Protein AF-A0A1Y3SHC3-F1 (afdb_monomer)

Structure (mmCIF, N/CA/C/O backbone):
data_AF-A0A1Y3SHC3-F1
#
_entry.id   AF-A0A1Y3SHC3-F1
#
loop_
_atom_site.group_PDB
_atom_site.id
_atom_site.type_symbol
_atom_site.label_atom_id
_atom_site.label_alt_id
_atom_site.label_comp_id
_atom_site.label_asym_id
_atom_site.label_entity_id
_atom_site.label_seq_id
_atom_site.pdbx_PDB_ins_code
_atom_site.Cartn_x
_atom_site.Cartn_y
_atom_site.Cartn_z
_atom_site.occupancy
_atom_site.B_iso_or_equiv
_atom_site.auth_seq_id
_atom_site.auth_comp_id
_atom_site.auth_asym_id
_atom_site.auth_atom_id
_atom_site.pdbx_PDB_model_num
ATOM 1 N N . MET A 1 1 ? 0.375 8.926 6.704 1.00 93.38 1 MET A N 1
ATOM 2 C CA . MET A 1 1 ? 0.625 7.478 6.818 1.00 93.38 1 MET A CA 1
ATOM 3 C C . MET A 1 1 ? -0.096 6.751 5.694 1.00 93.38 1 MET A C 1
ATOM 5 O O . MET A 1 1 ? -0.956 7.342 5.044 1.00 93.38 1 MET A O 1
ATOM 9 N N . TYR A 1 2 ? 0.236 5.485 5.482 1.00 95.81 2 TYR A N 1
ATOM 10 C CA . TYR A 1 2 ? -0.360 4.605 4.487 1.00 95.81 2 TYR A CA 1
ATOM 11 C C . TYR A 1 2 ? -0.706 3.272 5.138 1.00 95.81 2 TYR A C 1
ATOM 13 O O . TYR A 1 2 ? 0.122 2.713 5.853 1.00 95.81 2 TYR A O 1
ATOM 21 N N . ARG A 1 3 ? -1.919 2.782 4.890 1.00 96.19 3 ARG A N 1
ATOM 22 C CA . ARG A 1 3 ? -2.360 1.427 5.229 1.00 96.19 3 ARG A CA 1
ATOM 23 C C . ARG A 1 3 ? -2.098 0.522 4.040 1.00 96.19 3 ARG A C 1
ATOM 25 O O . ARG A 1 3 ? -2.389 0.915 2.910 1.00 96.19 3 ARG A O 1
ATOM 32 N N . ILE A 1 4 ? -1.582 -0.670 4.305 1.00 97.81 4 ILE A N 1
ATOM 33 C CA . ILE A 1 4 ? -1.368 -1.706 3.295 1.00 97.81 4 ILE A CA 1
ATOM 34 C C . ILE A 1 4 ? -2.297 -2.868 3.629 1.00 97.81 4 ILE A C 1
ATOM 36 O O . ILE A 1 4 ? -2.240 -3.413 4.732 1.00 97.81 4 ILE A O 1
ATOM 40 N N . ILE A 1 5 ? -3.184 -3.209 2.699 1.00 97.88 5 ILE A N 1
ATOM 41 C CA . ILE A 1 5 ? -4.288 -4.147 2.929 1.00 97.88 5 ILE A CA 1
ATOM 42 C C . ILE A 1 5 ? -4.308 -5.154 1.784 1.00 97.88 5 ILE A C 1
ATOM 44 O O . ILE A 1 5 ? -4.308 -4.755 0.623 1.00 97.88 5 ILE A O 1
ATOM 48 N N . LYS A 1 6 ? -4.327 -6.451 2.088 1.00 97.44 6 LYS A N 1
ATOM 49 C CA . LYS A 1 6 ? -4.518 -7.499 1.080 1.00 97.44 6 LYS A CA 1
ATOM 50 C C . LYS A 1 6 ? -5.927 -7.439 0.494 1.00 97.44 6 LYS A C 1
ATOM 52 O O . LYS A 1 6 ? -6.859 -6.948 1.128 1.00 97.44 6 LYS A O 1
ATOM 57 N N . ILE A 1 7 ? -6.112 -7.999 -0.698 1.00 95.00 7 ILE A N 1
ATOM 58 C CA . ILE A 1 7 ? -7.431 -8.026 -1.352 1.00 95.00 7 ILE A CA 1
ATOM 59 C C . ILE A 1 7 ? -8.501 -8.793 -0.549 1.00 95.00 7 ILE A C 1
ATOM 61 O O . ILE A 1 7 ? -9.690 -8.519 -0.690 1.00 95.00 7 ILE A O 1
ATOM 65 N N . ASP A 1 8 ? -8.088 -9.719 0.322 1.00 93.62 8 ASP A N 1
ATOM 66 C CA . ASP A 1 8 ? -8.975 -10.458 1.230 1.00 93.62 8 ASP A CA 1
ATOM 67 C C . ASP A 1 8 ? -9.417 -9.647 2.467 1.00 93.62 8 ASP A C 1
ATOM 69 O O . ASP A 1 8 ? -10.195 -10.136 3.286 1.00 93.62 8 ASP A O 1
ATOM 73 N N . GLY A 1 9 ? -8.946 -8.402 2.596 1.00 93.31 9 GLY A N 1
ATOM 74 C CA . GLY A 1 9 ? -9.243 -7.500 3.707 1.00 93.31 9 GLY A CA 1
ATOM 75 C C . GLY A 1 9 ? -8.245 -7.566 4.865 1.00 93.31 9 GLY A C 1
ATOM 76 O O . GLY A 1 9 ? -8.369 -6.780 5.805 1.00 93.31 9 GLY A O 1
ATOM 77 N N . THR A 1 10 ? -7.243 -8.448 4.816 1.00 96.56 10 THR A N 1
ATOM 78 C CA . THR A 1 10 ? -6.205 -8.534 5.851 1.00 96.56 10 THR A CA 1
ATOM 79 C C . THR A 1 10 ? -5.332 -7.279 5.838 1.00 96.56 10 THR A C 1
ATOM 81 O O . THR A 1 10 ? -4.655 -6.994 4.850 1.00 96.56 10 THR A O 1
ATOM 84 N N . GLU A 1 11 ? -5.296 -6.533 6.945 1.00 95.88 11 GLU A N 1
ATOM 85 C CA . GLU A 1 11 ? -4.360 -5.417 7.106 1.00 95.88 11 GLU A CA 1
ATOM 86 C C . GLU A 1 11 ? -2.950 -5.945 7.398 1.00 95.88 11 GLU A C 1
ATOM 88 O O . GLU A 1 11 ? -2.732 -6.651 8.382 1.00 95.88 11 GLU A O 1
ATOM 93 N N . LEU A 1 12 ? -1.985 -5.580 6.551 1.00 97.06 12 LEU A N 1
ATOM 94 C CA . LEU A 1 12 ? -0.570 -5.872 6.780 1.00 97.06 12 LEU A CA 1
ATOM 95 C C . LEU A 1 12 ? 0.053 -4.897 7.780 1.00 97.06 12 LEU A C 1
ATOM 97 O O . LEU A 1 12 ? 0.90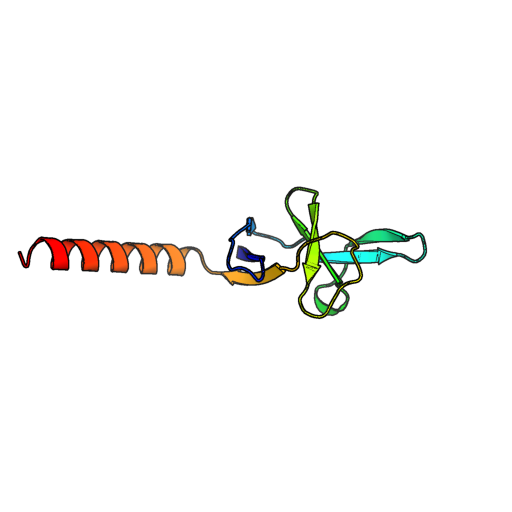6 -5.283 8.578 1.00 97.06 12 LEU A O 1
ATOM 101 N N . GL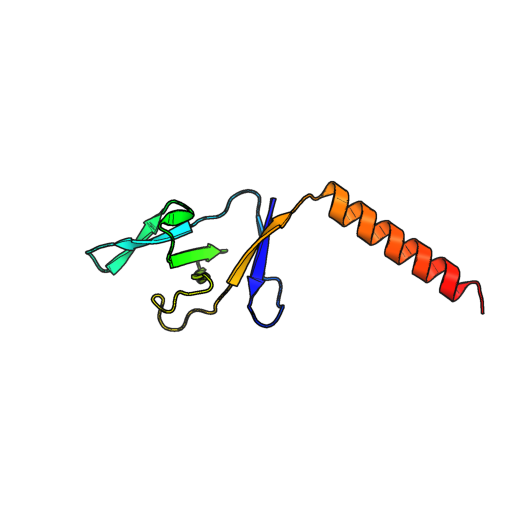Y A 1 13 ? -0.369 -3.633 7.736 1.00 95.69 13 GLY A N 1
ATOM 102 C CA . GLY A 1 13 ? 0.024 -2.622 8.708 1.00 95.69 13 GLY A CA 1
ATOM 103 C C . GLY A 1 13 ? -0.031 -1.199 8.169 1.00 95.69 13 GLY A C 1
ATOM 104 O O . GLY A 1 13 ? -0.606 -0.918 7.112 1.00 95.69 13 GLY A O 1
ATOM 105 N N . ILE A 1 14 ? 0.596 -0.298 8.928 1.00 95.00 14 ILE A N 1
ATOM 106 C CA . ILE A 1 14 ? 0.644 1.140 8.663 1.00 95.00 14 ILE A CA 1
ATOM 107 C C . ILE A 1 14 ? 2.101 1.591 8.583 1.00 95.00 14 ILE A C 1
ATOM 109 O O . ILE A 1 14 ? 2.911 1.234 9.435 1.00 95.00 14 ILE A O 1
ATOM 113 N N . THR A 1 15 ? 2.430 2.394 7.575 1.00 94.94 15 THR A N 1
ATOM 114 C CA . THR A 1 15 ? 3.771 2.962 7.375 1.00 94.94 15 THR A CA 1
ATOM 115 C C . THR A 1 15 ? 3.706 4.454 7.053 1.00 94.94 15 THR A C 1
ATOM 117 O O . THR A 1 15 ? 2.732 4.942 6.477 1.00 94.94 15 THR A O 1
ATOM 120 N N . ASP A 1 16 ? 4.748 5.208 7.399 1.00 94.44 16 ASP A N 1
ATOM 121 C CA . ASP A 1 16 ? 4.877 6.616 7.005 1.00 94.44 16 ASP A CA 1
ATOM 122 C C . ASP A 1 16 ? 5.278 6.787 5.538 1.00 94.44 16 ASP A C 1
ATOM 124 O O . ASP A 1 16 ? 4.930 7.790 4.913 1.00 94.44 16 ASP A O 1
ATOM 128 N N . SER A 1 17 ? 5.969 5.794 4.978 1.00 95.00 17 SER A N 1
ATOM 129 C CA . SER A 1 17 ? 6.440 5.801 3.596 1.00 95.00 17 SER A CA 1
ATOM 130 C C . SER A 1 17 ? 6.283 4.425 2.962 1.00 95.00 17 SER A C 1
ATOM 132 O O . SER A 1 17 ? 6.529 3.401 3.602 1.00 95.00 17 SER A O 1
ATOM 134 N N . VAL A 1 18 ? 5.873 4.410 1.698 1.00 97.75 18 VAL A N 1
ATOM 135 C CA . VAL A 1 18 ? 5.658 3.190 0.917 1.00 97.75 18 VAL A CA 1
ATOM 136 C C . VAL A 1 18 ? 6.888 2.942 0.056 1.00 97.75 18 VAL A C 1
ATOM 138 O O . VAL A 1 18 ? 7.347 3.834 -0.657 1.00 97.75 18 VAL A O 1
ATOM 141 N N . THR A 1 19 ? 7.424 1.726 0.109 1.00 98.19 19 THR A N 1
ATOM 142 C CA . THR A 1 19 ? 8.502 1.296 -0.784 1.00 98.19 19 THR A CA 1
ATOM 143 C C . THR A 1 19 ? 7.889 0.686 -2.035 1.00 98.19 19 THR A C 1
ATOM 145 O O . THR A 1 19 ? 7.644 -0.515 -2.095 1.00 98.19 19 THR A O 1
ATOM 148 N N . TYR A 1 20 ? 7.615 1.528 -3.025 1.00 98.50 20 TYR A N 1
ATOM 149 C CA . TYR A 1 20 ? 7.175 1.091 -4.345 1.00 98.50 20 TYR A CA 1
ATOM 150 C C . TYR A 1 20 ? 8.314 0.408 -5.098 1.00 98.50 20 TYR A C 1
ATOM 152 O O . TYR A 1 20 ? 9.443 0.907 -5.104 1.00 98.50 20 TYR A O 1
ATOM 160 N N . ILE A 1 21 ? 8.017 -0.719 -5.741 1.00 98.50 21 ILE A N 1
ATO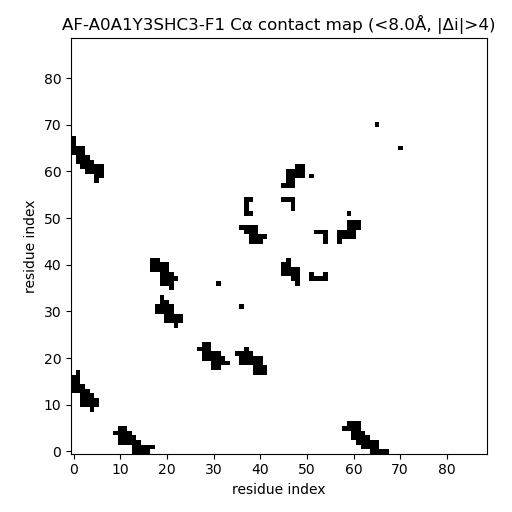M 161 C CA . ILE A 1 21 ? 9.007 -1.534 -6.446 1.00 98.50 21 ILE A CA 1
ATOM 162 C C . ILE A 1 21 ? 8.573 -1.857 -7.875 1.00 98.50 21 ILE A C 1
ATOM 164 O O . ILE A 1 21 ? 7.385 -1.960 -8.184 1.00 98.50 21 ILE A O 1
ATOM 168 N N . LYS A 1 22 ? 9.571 -2.055 -8.738 1.00 98.31 22 LYS A N 1
ATOM 169 C CA . LYS A 1 22 ? 9.433 -2.675 -10.061 1.00 98.31 22 LYS A CA 1
ATOM 170 C C . LYS A 1 22 ? 10.559 -3.664 -10.326 1.00 98.31 22 LYS A C 1
ATOM 172 O O . LYS A 1 22 ? 11.595 -3.620 -9.660 1.00 98.31 22 LYS A O 1
ATOM 177 N N . ILE A 1 23 ? 10.362 -4.548 -11.299 1.00 97.31 23 ILE A N 1
ATOM 178 C CA . ILE A 1 23 ? 11.404 -5.459 -11.776 1.00 97.31 23 ILE A CA 1
ATOM 179 C C . ILE A 1 23 ? 12.254 -4.716 -12.813 1.00 97.31 23 ILE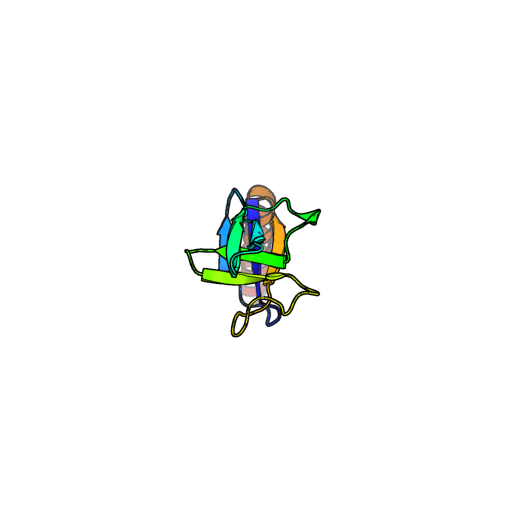 A C 1
ATOM 181 O O . ILE A 1 23 ? 11.748 -4.171 -13.791 1.00 97.31 23 ILE A O 1
ATOM 185 N N . SER A 1 24 ? 13.559 -4.650 -12.565 1.00 96.38 24 SER A N 1
ATOM 186 C CA . SER A 1 24 ? 14.541 -4.108 -13.511 1.00 96.38 24 SER A CA 1
ATOM 187 C C . SER A 1 24 ? 14.804 -5.069 -14.675 1.00 96.38 24 SER A C 1
ATOM 189 O O . SER A 1 24 ? 14.467 -6.248 -14.605 1.00 96.38 24 SER A O 1
ATOM 191 N N . GLU A 1 25 ? 15.491 -4.602 -15.721 1.00 94.31 25 GLU A N 1
ATOM 192 C CA . GLU A 1 25 ? 15.890 -5.445 -16.863 1.00 94.31 25 GLU A CA 1
ATOM 193 C C . GLU A 1 25 ? 16.720 -6.675 -16.454 1.00 94.31 25 GLU A C 1
ATOM 195 O O . GLU A 1 25 ? 16.705 -7.692 -17.142 1.00 94.31 25 GLU A O 1
ATOM 200 N N . SER A 1 26 ? 17.426 -6.609 -15.319 1.00 94.00 26 SER A N 1
ATOM 201 C CA . SER A 1 26 ? 18.193 -7.731 -14.768 1.00 94.00 26 SER A CA 1
ATOM 202 C C . SER A 1 26 ? 17.361 -8.700 -13.921 1.00 94.00 26 SER A C 1
ATOM 204 O O . SER A 1 26 ? 17.925 -9.622 -13.335 1.00 94.00 26 SER A O 1
ATOM 206 N N . GLY A 1 27 ? 16.049 -8.486 -13.792 1.00 92.88 27 GLY A N 1
ATOM 207 C CA . GLY A 1 27 ? 15.159 -9.314 -12.974 1.00 92.88 27 GLY A CA 1
ATOM 208 C C . GLY A 1 27 ? 15.198 -9.006 -11.472 1.00 92.88 27 GLY A C 1
ATOM 209 O O . GLY A 1 27 ? 14.618 -9.741 -10.682 1.00 92.88 27 GLY A O 1
ATOM 210 N N . SER A 1 28 ? 15.895 -7.949 -11.042 1.00 95.31 28 SER A N 1
ATOM 211 C CA . SER A 1 28 ? 15.979 -7.558 -9.623 1.00 95.31 28 SER A CA 1
ATOM 212 C C . SER A 1 28 ? 14.944 -6.492 -9.267 1.00 95.31 28 SER A C 1
ATOM 214 O O . SER A 1 28 ? 14.662 -5.621 -10.095 1.00 95.31 28 SER A O 1
ATOM 216 N N . TYR A 1 29 ? 14.437 -6.506 -8.031 1.00 97.25 29 TYR A N 1
ATOM 217 C CA . TYR A 1 29 ? 13.575 -5.437 -7.521 1.00 97.25 29 TYR A CA 1
ATOM 218 C C . TYR A 1 29 ? 14.359 -4.142 -7.317 1.00 97.25 29 TYR A C 1
ATOM 220 O O . TYR A 1 29 ? 15.420 -4.130 -6.690 1.00 97.25 29 TYR A O 1
ATOM 228 N N . VAL A 1 30 ? 13.811 -3.043 -7.825 1.00 97.94 30 VAL A N 1
ATOM 229 C CA . VAL A 1 30 ? 14.342 -1.689 -7.652 1.00 97.94 30 VAL A CA 1
ATOM 230 C C . VAL A 1 30 ? 13.227 -0.747 -7.217 1.00 97.94 30 VAL A C 1
ATOM 232 O O . VAL A 1 30 ? 12.061 -0.984 -7.529 1.00 97.94 30 VAL A O 1
ATOM 235 N N . ASN A 1 31 ? 13.586 0.333 -6.518 1.00 97.81 31 ASN A N 1
ATOM 236 C CA . ASN A 1 31 ? 12.622 1.365 -6.142 1.00 97.81 31 ASN A CA 1
ATOM 237 C C . ASN A 1 31 ? 11.997 2.006 -7.390 1.00 97.81 31 ASN A C 1
ATOM 239 O O . ASN A 1 31 ? 12.690 2.279 -8.374 1.00 97.81 31 ASN A O 1
ATOM 243 N N . ALA A 1 32 ? 10.700 2.276 -7.311 1.00 98.00 32 ALA A N 1
ATOM 244 C CA . ALA A 1 32 ? 9.912 2.908 -8.359 1.00 98.00 32 ALA A CA 1
ATOM 245 C C . ALA A 1 32 ? 9.164 4.138 -7.824 1.00 98.00 32 ALA A C 1
ATOM 247 O O . ALA A 1 32 ? 9.041 4.342 -6.615 1.00 98.00 32 ALA A O 1
ATOM 248 N N . THR A 1 33 ? 8.668 4.967 -8.740 1.00 97.69 33 THR A N 1
ATOM 249 C CA . THR A 1 33 ? 7.595 5.919 -8.430 1.00 97.69 33 THR A CA 1
ATOM 250 C C . THR A 1 33 ? 6.286 5.153 -8.256 1.00 97.69 33 THR A C 1
ATOM 252 O O . THR A 1 33 ? 6.165 4.032 -8.736 1.00 97.69 33 THR A O 1
ATOM 255 N N . GLU A 1 34 ? 5.294 5.761 -7.604 1.00 96.44 34 GLU A N 1
ATOM 256 C CA . GLU A 1 34 ? 3.955 5.164 -7.474 1.00 96.44 34 GLU A CA 1
ATOM 257 C C . GLU A 1 34 ? 3.319 4.845 -8.839 1.00 96.44 34 GLU A C 1
ATOM 259 O O . GLU A 1 34 ? 2.672 3.817 -8.983 1.00 96.44 34 GLU A O 1
ATOM 264 N N . GLU A 1 35 ? 3.560 5.686 -9.851 1.00 96.62 35 GLU A N 1
ATOM 265 C CA . GLU A 1 35 ? 3.031 5.516 -11.214 1.00 96.62 35 GLU A CA 1
ATOM 266 C C . GLU A 1 35 ? 3.685 4.354 -11.985 1.00 96.62 35 GLU A C 1
ATOM 268 O O . GLU A 1 35 ? 3.018 3.686 -12.768 1.00 96.62 35 GLU A O 1
ATOM 273 N N . ASP A 1 36 ? 4.972 4.088 -11.744 1.00 97.50 36 ASP A N 1
ATOM 274 C CA . ASP A 1 36 ? 5.731 3.027 -12.425 1.00 97.50 36 ASP A CA 1
ATOM 275 C C . ASP A 1 36 ? 5.709 1.687 -11.670 1.00 97.50 36 ASP A C 1
ATOM 277 O O . ASP A 1 36 ? 6.319 0.706 -12.113 1.00 97.50 36 ASP A O 1
ATOM 281 N N . ALA A 1 37 ? 5.142 1.667 -10.466 1.00 98.12 37 ALA A N 1
ATOM 282 C CA . ALA A 1 37 ? 5.236 0.531 -9.570 1.00 98.12 37 ALA A CA 1
ATOM 283 C C . ALA A 1 37 ? 4.355 -0.621 -10.044 1.00 98.12 37 ALA A C 1
ATOM 285 O O . ALA A 1 37 ? 3.184 -0.433 -10.348 1.00 98.12 37 ALA A O 1
ATOM 286 N N . ILE A 1 38 ? 4.900 -1.834 -9.991 1.00 98.38 38 ILE A N 1
ATOM 287 C CA . ILE A 1 38 ? 4.111 -3.070 -10.137 1.00 98.38 38 ILE A CA 1
ATOM 288 C C . ILE A 1 38 ? 3.696 -3.627 -8.769 1.00 98.38 38 ILE A C 1
ATOM 290 O O . ILE A 1 38 ? 2.865 -4.524 -8.660 1.00 98.38 38 ILE A O 1
ATOM 294 N N . GLY A 1 39 ? 4.325 -3.132 -7.702 1.00 98.31 39 GLY A N 1
ATOM 295 C CA . GLY A 1 39 ? 4.232 -3.713 -6.376 1.00 98.31 39 GLY A CA 1
ATOM 296 C C . GLY A 1 39 ? 4.768 -2.804 -5.281 1.00 98.31 39 GLY A C 1
ATOM 297 O O . GLY A 1 39 ? 5.288 -1.712 -5.531 1.00 98.31 39 GLY A O 1
ATOM 298 N N . VAL A 1 40 ? 4.685 -3.295 -4.049 1.00 98.56 40 VAL A N 1
ATOM 299 C CA . VAL A 1 40 ? 5.309 -2.681 -2.873 1.00 98.56 40 VAL A CA 1
ATOM 300 C C . VAL A 1 40 ? 6.133 -3.706 -2.110 1.00 98.56 40 VAL A C 1
ATOM 302 O O . VAL A 1 40 ? 5.790 -4.883 -2.066 1.00 98.56 40 VAL A O 1
ATOM 305 N N . ALA A 1 41 ? 7.209 -3.253 -1.478 1.00 98.12 41 ALA A N 1
ATOM 306 C CA . ALA A 1 41 ? 7.915 -4.023 -0.467 1.00 98.12 41 ALA A CA 1
ATOM 307 C C . ALA A 1 41 ? 7.447 -3.583 0.924 1.00 98.12 41 ALA A C 1
ATOM 309 O O . ALA A 1 41 ? 7.529 -2.404 1.274 1.00 98.12 41 ALA A O 1
ATOM 310 N N . PHE A 1 42 ? 6.992 -4.532 1.736 1.00 98.00 42 PHE A N 1
ATOM 311 C CA . PHE A 1 42 ? 6.616 -4.293 3.126 1.00 98.00 42 PHE A CA 1
ATOM 312 C C . PHE A 1 42 ? 7.243 -5.366 4.013 1.00 98.00 42 PHE A C 1
ATOM 314 O O . PHE A 1 42 ? 7.162 -6.549 3.707 1.00 98.00 42 PHE A O 1
ATOM 321 N N . ASN A 1 43 ? 7.932 -4.963 5.085 1.00 95.88 43 ASN A N 1
ATOM 322 C CA . ASN A 1 43 ? 8.704 -5.870 5.949 1.00 95.88 43 ASN A CA 1
ATOM 323 C C . ASN A 1 43 ? 9.672 -6.804 5.191 1.00 95.88 43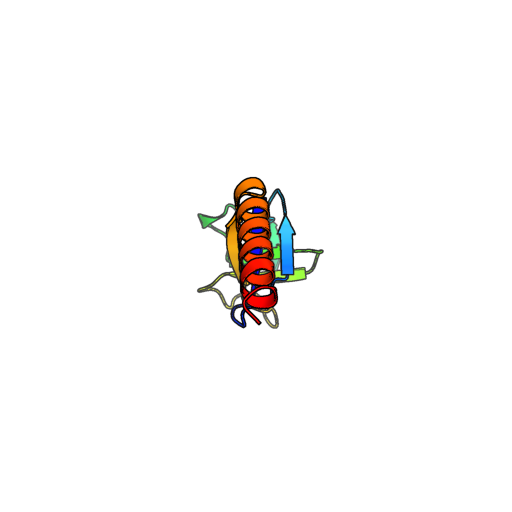 ASN A C 1
ATOM 325 O O . ASN A 1 43 ? 9.904 -7.938 5.596 1.00 95.88 43 ASN A O 1
ATOM 329 N N . SER A 1 44 ? 10.299 -6.294 4.125 1.00 94.38 44 SER A N 1
ATOM 330 C CA . SER A 1 44 ? 11.199 -7.045 3.227 1.00 94.38 44 SER A CA 1
ATOM 331 C C . SER A 1 44 ? 10.525 -8.135 2.385 1.00 94.38 44 SER A C 1
ATOM 333 O O . SER A 1 44 ? 11.223 -8.942 1.776 1.00 94.38 44 SER A O 1
ATOM 335 N N . GLU A 1 45 ? 9.196 -8.142 2.307 1.00 97.38 45 GLU A N 1
ATOM 336 C CA . GLU A 1 45 ? 8.422 -9.042 1.456 1.00 97.38 45 GLU A CA 1
ATOM 337 C C . GLU A 1 45 ? 7.773 -8.255 0.302 1.00 97.38 45 GLU A C 1
ATOM 339 O O . GLU A 1 45 ? 7.234 -7.166 0.537 1.00 97.38 45 GLU A O 1
ATOM 344 N N . PRO A 1 46 ? 7.870 -8.740 -0.950 1.00 98.06 46 PRO A N 1
ATOM 345 C CA . PRO A 1 46 ? 7.252 -8.093 -2.098 1.00 98.06 46 PRO A CA 1
ATOM 346 C C . PRO A 1 46 ? 5.774 -8.486 -2.231 1.00 98.06 46 PRO A C 1
ATOM 348 O O . PRO A 1 46 ? 5.410 -9.642 -2.042 1.00 98.06 46 PRO A O 1
ATOM 351 N N . TYR A 1 47 ? 4.944 -7.524 -2.621 1.00 98.44 47 TYR A N 1
ATOM 352 C CA . TYR A 1 47 ? 3.513 -7.686 -2.872 1.00 98.44 47 TYR A CA 1
ATOM 353 C C . TYR A 1 47 ? 3.146 -7.041 -4.207 1.00 98.44 47 TYR A C 1
ATOM 355 O O . TYR A 1 47 ? 3.655 -5.964 -4.526 1.00 98.44 47 TYR A O 1
ATOM 363 N N . ASN A 1 48 ? 2.244 -7.661 -4.968 1.00 98.50 48 ASN A N 1
ATOM 364 C CA . ASN A 1 48 ? 1.689 -7.071 -6.187 1.00 98.50 48 ASN A CA 1
ATOM 365 C C . ASN A 1 48 ? 0.755 -5.900 -5.838 1.00 98.50 48 ASN A C 1
ATOM 367 O O . ASN A 1 48 ? 0.016 -5.957 -4.852 1.00 98.50 48 ASN A O 1
ATOM 371 N N . LEU A 1 49 ? 0.737 -4.849 -6.657 1.00 98.19 49 LEU A N 1
ATOM 372 C CA . LEU A 1 49 ? -0.344 -3.859 -6.636 1.00 98.19 49 LEU A CA 1
ATOM 373 C C . LEU A 1 49 ? -1.540 -4.366 -7.454 1.00 98.19 49 LEU A C 1
ATOM 375 O O . LEU A 1 49 ? -1.396 -5.231 -8.317 1.00 98.19 49 LEU A O 1
ATOM 379 N N . ILE A 1 50 ? -2.740 -3.833 -7.199 1.00 96.44 50 ILE A N 1
ATOM 380 C CA . ILE A 1 50 ? -3.916 -4.151 -8.026 1.00 96.44 50 ILE A CA 1
ATOM 381 C C . ILE A 1 50 ? -3.610 -3.871 -9.502 1.00 96.44 50 ILE A C 1
ATOM 383 O O . ILE A 1 50 ? -3.154 -2.786 -9.851 1.00 96.44 50 ILE A O 1
ATOM 387 N N . GLY A 1 51 ? -3.931 -4.840 -10.363 1.00 95.25 51 GLY A N 1
ATOM 388 C CA . GLY A 1 51 ? -3.680 -4.761 -11.804 1.00 95.25 51 GLY A CA 1
ATOM 389 C C . GLY A 1 51 ? -2.333 -5.341 -12.235 1.00 95.25 51 GLY A C 1
ATOM 390 O O . GLY A 1 51 ? -2.088 -5.425 -13.436 1.00 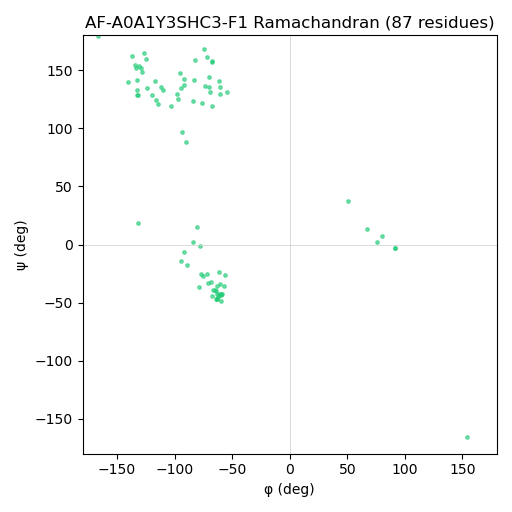95.25 51 GLY A O 1
ATOM 391 N N . HIS A 1 52 ? -1.509 -5.785 -11.282 1.00 96.75 52 HIS A N 1
ATOM 392 C CA . HIS A 1 52 ? -0.228 -6.433 -11.528 1.00 96.75 52 HIS A CA 1
ATOM 393 C C . HIS A 1 52 ? -0.221 -7.875 -11.020 1.00 96.75 52 HIS A C 1
ATOM 395 O O . HIS A 1 52 ? -0.751 -8.182 -9.952 1.00 96.75 52 HIS A O 1
ATOM 401 N N . GLU A 1 53 ? 0.414 -8.748 -11.798 1.00 96.44 53 GLU A N 1
ATOM 402 C CA . GLU A 1 53 ? 0.679 -10.158 -11.464 1.00 96.44 53 GLU A CA 1
ATOM 403 C C . GLU A 1 53 ? 2.155 -10.513 -11.738 1.00 96.44 53 GLU A C 1
ATOM 405 O O . GLU A 1 53 ? 2.525 -11.676 -11.881 1.00 96.44 53 GLU A O 1
ATOM 410 N N . ASP A 1 54 ? 3.008 -9.490 -11.843 1.00 96.69 54 ASP A N 1
ATOM 411 C CA . ASP A 1 54 ? 4.407 -9.598 -12.258 1.00 96.69 54 ASP A CA 1
ATOM 412 C C . ASP A 1 54 ? 5.301 -10.264 -11.191 1.00 96.69 54 ASP A C 1
ATOM 414 O O . ASP A 1 54 ? 6.343 -10.838 -11.511 1.00 96.69 54 ASP A O 1
ATOM 418 N N . ILE A 1 55 ? 4.914 -10.181 -9.912 1.00 97.12 55 ILE A N 1
ATOM 419 C CA . ILE A 1 55 ? 5.645 -10.762 -8.781 1.00 97.12 55 ILE A CA 1
ATOM 420 C C . ILE A 1 55 ? 5.073 -12.154 -8.498 1.00 97.12 55 ILE A C 1
ATOM 422 O O . ILE A 1 55 ? 4.057 -12.302 -7.815 1.00 97.12 55 ILE A O 1
ATOM 426 N N . GLU A 1 56 ? 5.724 -13.184 -9.039 1.00 95.12 56 GLU A N 1
ATOM 427 C CA . GLU A 1 56 ? 5.259 -14.570 -8.931 1.00 95.12 56 GLU A CA 1
ATOM 428 C C . GLU A 1 56 ? 5.173 -15.037 -7.467 1.00 95.12 56 GLU A C 1
ATOM 430 O O . GLU A 1 56 ? 6.122 -14.910 -6.691 1.00 95.12 56 GLU A O 1
ATOM 435 N N . GLY A 1 57 ? 4.019 -15.600 -7.095 1.00 95.38 57 GLY A N 1
ATOM 436 C CA . GLY A 1 57 ? 3.770 -16.142 -5.756 1.00 95.38 57 GLY A CA 1
ATOM 437 C C . GLY A 1 57 ? 3.519 -15.097 -4.665 1.00 95.38 57 GLY A C 1
ATOM 438 O O . GLY A 1 57 ? 3.322 -15.485 -3.515 1.00 95.38 57 GLY A O 1
ATOM 439 N N . ALA A 1 58 ? 3.506 -13.804 -5.001 1.00 97.19 58 ALA A N 1
ATOM 440 C CA . ALA A 1 58 ? 3.202 -12.736 -4.058 1.00 97.19 58 ALA A CA 1
ATOM 441 C C . ALA A 1 58 ? 1.713 -12.374 -4.042 1.00 97.19 58 ALA A C 1
ATOM 443 O O . ALA A 1 58 ? 1.060 -12.289 -5.085 1.00 97.19 58 ALA A O 1
ATOM 444 N N . ASP A 1 59 ? 1.200 -12.078 -2.848 1.00 97.75 59 ASP A N 1
ATOM 445 C CA . ASP A 1 59 ? -0.162 -11.579 -2.670 1.00 97.75 59 ASP A CA 1
ATOM 446 C C . ASP A 1 59 ? -0.340 -10.173 -3.263 1.00 97.75 59 ASP A C 1
ATOM 448 O O . ASP A 1 59 ? 0.608 -9.390 -3.376 1.00 97.75 59 ASP A O 1
ATOM 452 N N . THR A 1 60 ? -1.587 -9.827 -3.581 1.00 98.31 60 THR A N 1
ATOM 453 C CA . THR A 1 60 ? -1.969 -8.490 -4.049 1.00 98.31 60 THR A CA 1
ATOM 454 C C . THR A 1 60 ? -2.453 -7.615 -2.898 1.00 98.31 60 THR A C 1
ATOM 456 O O . THR A 1 60 ? -3.291 -8.030 -2.089 1.00 98.31 60 THR A O 1
ATOM 459 N N . VAL A 1 61 ? -1.974 -6.373 -2.862 1.00 98.44 61 VAL A N 1
ATOM 460 C CA . VAL A 1 61 ? -2.323 -5.377 -1.847 1.00 98.44 61 VAL A CA 1
ATOM 461 C C . VAL A 1 61 ? -2.851 -4.079 -2.451 1.00 98.44 61 VAL A C 1
ATOM 463 O O . VAL A 1 61 ? -2.597 -3.729 -3.604 1.00 98.44 61 VAL A O 1
ATOM 466 N N . VAL A 1 62 ? -3.568 -3.336 -1.616 1.00 97.44 62 VAL A N 1
ATOM 467 C CA . VAL A 1 62 ? -3.985 -1.954 -1.822 1.00 97.44 62 VAL A CA 1
ATOM 468 C C . VAL A 1 62 ? -3.240 -1.078 -0.834 1.00 97.44 62 VAL A C 1
ATOM 470 O O . VAL A 1 62 ? -3.156 -1.389 0.356 1.00 97.44 62 VAL A O 1
ATOM 473 N N . VAL A 1 63 ? -2.740 0.045 -1.332 1.00 97.12 63 VAL A N 1
ATOM 474 C CA . VAL A 1 63 ? -2.146 1.099 -0.518 1.00 97.12 63 VAL A CA 1
ATOM 475 C C . VAL A 1 63 ? -3.161 2.227 -0.403 1.00 97.12 63 VAL A C 1
ATOM 477 O O . VAL A 1 63 ? -3.564 2.812 -1.404 1.00 97.12 63 VAL A O 1
ATOM 480 N N . SER A 1 64 ? -3.579 2.546 0.819 1.00 94.94 64 SER A N 1
ATOM 481 C CA . SER A 1 64 ? -4.496 3.655 1.081 1.00 94.94 64 SER A CA 1
ATOM 482 C C . SER A 1 64 ? -3.834 4.673 1.985 1.00 94.94 64 SER A C 1
AT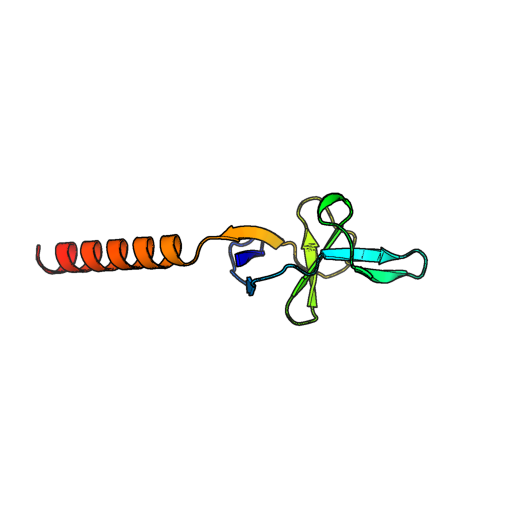OM 484 O O . SER A 1 64 ? -3.362 4.341 3.073 1.00 94.94 64 SER A O 1
ATOM 486 N N . LYS A 1 65 ? -3.846 5.944 1.583 1.00 93.75 65 LYS A N 1
ATOM 487 C CA . LYS A 1 65 ? -3.446 7.031 2.476 1.00 93.75 65 LYS A CA 1
ATOM 488 C C . LYS A 1 65 ? -4.377 7.047 3.690 1.00 93.75 65 LYS A C 1
ATOM 490 O O . LYS A 1 65 ? -5.588 6.906 3.544 1.00 93.75 65 LYS A O 1
ATOM 495 N N . THR A 1 66 ? -3.804 7.207 4.877 1.00 91.38 66 THR A N 1
ATOM 496 C CA . THR A 1 66 ? -4.551 7.288 6.134 1.00 91.38 66 THR A CA 1
ATOM 497 C C . THR A 1 66 ? -4.052 8.433 7.007 1.00 91.38 66 THR A C 1
ATOM 499 O O . THR A 1 66 ? -2.882 8.844 6.929 1.00 91.38 66 THR A O 1
ATOM 502 N N . ASP A 1 67 ? -4.949 8.911 7.862 1.00 89.56 67 ASP A N 1
ATOM 503 C CA . ASP A 1 67 ? -4.693 9.906 8.893 1.00 89.56 67 ASP A CA 1
ATOM 504 C C . ASP A 1 67 ? -4.913 9.300 10.285 1.00 89.56 67 ASP A C 1
ATOM 506 O O . ASP A 1 67 ? -5.986 8.787 10.596 1.00 89.56 67 ASP A O 1
ATOM 510 N N . GLY A 1 68 ? -3.887 9.373 11.135 1.00 81.56 68 GLY A N 1
ATOM 511 C CA . GLY A 1 68 ? -3.930 8.772 12.470 1.00 81.56 68 GLY A CA 1
ATOM 512 C C . GLY A 1 68 ? -4.915 9.466 13.405 1.00 81.56 68 GLY A C 1
ATOM 513 O O . GLY A 1 68 ? -5.523 8.803 14.241 1.00 81.56 68 GLY A O 1
ATOM 514 N N . GLY A 1 69 ? -5.107 10.780 13.248 1.00 85.12 69 GLY A N 1
ATOM 515 C CA . GLY A 1 69 ? -6.083 11.529 14.040 1.00 85.12 69 GLY A CA 1
ATOM 516 C C . GLY A 1 69 ? -7.507 11.051 13.767 1.00 85.12 69 GLY A C 1
ATOM 517 O O . GLY A 1 69 ? -8.248 10.751 14.701 1.00 85.12 69 GLY A O 1
ATOM 518 N N . SER A 1 70 ? -7.846 10.899 12.488 1.00 83.50 70 SER A N 1
ATOM 519 C CA . SER A 1 70 ? -9.136 10.369 12.039 1.00 83.50 70 SER A CA 1
ATOM 520 C C . SER A 1 70 ? -9.380 8.945 12.555 1.00 83.50 70 SER A C 1
ATOM 522 O O . SER A 1 70 ? -10.449 8.669 13.088 1.00 83.50 70 SER A O 1
ATOM 524 N N . MET A 1 71 ? -8.369 8.069 12.506 1.00 85.38 71 MET A N 1
ATOM 525 C CA . MET A 1 71 ? -8.487 6.696 13.022 1.00 85.38 71 MET A CA 1
ATOM 526 C C . MET A 1 71 ? -8.776 6.643 14.529 1.00 85.38 71 MET A C 1
ATOM 528 O O . MET A 1 71 ? -9.627 5.874 14.973 1.00 85.38 71 MET A O 1
ATOM 532 N N . VAL A 1 72 ? -8.085 7.461 15.331 1.00 86.69 72 VAL A N 1
ATOM 533 C CA . VAL A 1 72 ? -8.321 7.520 16.785 1.00 86.69 72 VAL A CA 1
ATOM 534 C C . VAL A 1 72 ? -9.709 8.078 17.091 1.00 86.69 72 VAL A C 1
ATOM 536 O O . VAL A 1 72 ? -10.377 7.590 18.001 1.00 86.69 72 VAL A O 1
ATOM 539 N N . TYR A 1 73 ? -10.154 9.080 16.333 1.00 87.12 73 TYR A N 1
ATOM 540 C CA . TYR A 1 73 ? -11.486 9.657 16.482 1.00 87.12 73 TYR A CA 1
ATOM 541 C C . TYR A 1 73 ? -12.594 8.633 16.189 1.00 87.12 73 TYR A C 1
ATOM 543 O O . TYR A 1 73 ? -13.505 8.468 16.998 1.00 87.12 73 TYR A O 1
ATOM 551 N N . GLU A 1 74 ? -12.485 7.889 15.085 1.00 87.25 74 GLU A N 1
ATOM 552 C CA . GLU A 1 74 ? -13.421 6.807 14.747 1.00 87.25 74 GLU A CA 1
ATOM 553 C C . GLU A 1 74 ? -13.454 5.725 15.834 1.00 87.25 74 GLU A C 1
ATOM 555 O O . GLU A 1 74 ? -14.528 5.276 16.239 1.00 87.25 74 GLU A O 1
ATOM 560 N N . GLN A 1 75 ? -12.288 5.342 16.363 1.00 86.81 75 GLN A N 1
ATOM 561 C CA .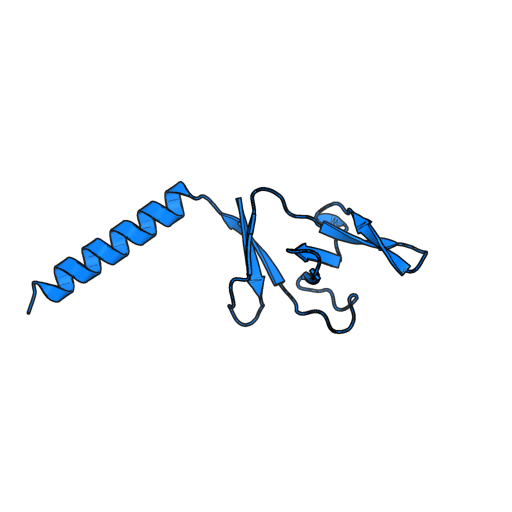 GLN A 1 75 ? -12.198 4.355 17.435 1.00 86.81 75 GLN A CA 1
ATOM 562 C C . GLN A 1 75 ? -12.869 4.832 18.732 1.00 86.81 75 GLN A C 1
ATOM 564 O O . GLN A 1 75 ? -13.542 4.037 19.385 1.00 86.81 75 GLN A O 1
ATOM 569 N N . GLN A 1 76 ? -12.716 6.108 19.104 1.00 88.25 76 GLN A N 1
ATOM 570 C CA . GLN A 1 76 ? -13.416 6.685 20.260 1.00 88.25 76 GLN A CA 1
ATOM 571 C C . GLN A 1 76 ? -14.933 6.649 20.069 1.00 88.25 76 GLN A C 1
ATOM 573 O O . GLN A 1 76 ? -15.639 6.202 20.968 1.00 88.25 76 GLN A O 1
ATOM 578 N N . ASN A 1 77 ? -15.425 7.024 18.884 1.00 89.56 77 ASN A N 1
ATOM 579 C CA . ASN A 1 77 ? -16.858 7.010 18.599 1.00 89.56 77 ASN A CA 1
ATOM 580 C C . ASN A 1 77 ? -17.462 5.598 18.720 1.00 89.56 77 ASN A C 1
ATOM 582 O O . ASN A 1 77 ? -18.510 5.429 19.334 1.00 89.56 77 ASN A O 1
ATOM 586 N N . LEU A 1 78 ? -16.774 4.567 18.213 1.00 90.44 78 LEU A N 1
ATOM 587 C CA . LEU A 1 78 ? -17.216 3.172 18.362 1.00 90.44 78 LEU A CA 1
ATOM 588 C C . LEU A 1 78 ? -17.253 2.712 19.828 1.00 90.44 78 LEU A C 1
ATOM 590 O O . LEU A 1 78 ? -18.126 1.934 20.215 1.00 90.44 78 LEU A O 1
ATOM 594 N N . VAL A 1 79 ? -16.306 3.173 20.650 1.00 91.06 79 VAL A N 1
ATOM 595 C CA . VAL A 1 79 ? -16.295 2.881 22.091 1.00 91.06 79 VAL A CA 1
ATOM 596 C C . VAL A 1 79 ? -17.474 3.559 22.788 1.00 91.06 79 VAL A C 1
ATOM 598 O O . VAL A 1 79 ? -18.151 2.908 23.583 1.00 91.06 79 VAL A O 1
ATOM 601 N N . ASP A 1 80 ? -17.753 4.823 22.472 1.00 92.06 80 ASP A N 1
ATOM 602 C CA . ASP A 1 80 ? -18.882 5.563 23.042 1.00 92.06 80 ASP A CA 1
ATOM 603 C C . ASP A 1 80 ? -20.228 4.922 22.661 1.00 92.06 80 ASP A C 1
ATOM 605 O O . ASP A 1 80 ? -21.090 4.730 23.522 1.00 92.06 80 ASP A O 1
ATOM 609 N N . GLU A 1 81 ? -20.389 4.507 21.399 1.00 92.19 81 GLU A N 1
ATOM 610 C CA . GLU A 1 81 ? -21.567 3.766 20.926 1.00 92.19 81 GL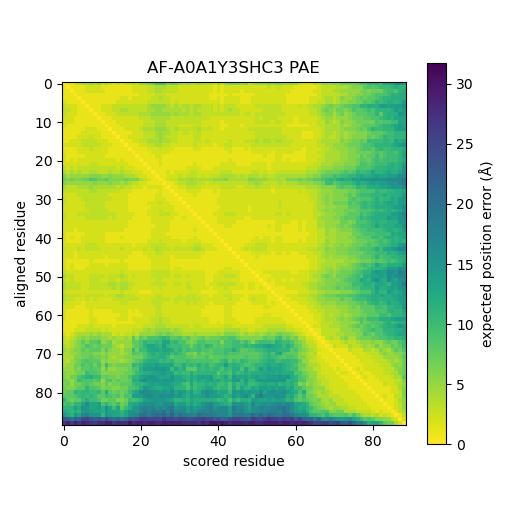U A CA 1
ATOM 611 C C . GLU A 1 81 ? -21.752 2.441 21.675 1.00 92.19 81 GLU A C 1
ATOM 613 O O . GLU A 1 81 ? -22.864 2.108 22.094 1.00 92.19 81 GLU A O 1
ATOM 618 N N . LEU A 1 82 ? -20.665 1.698 21.903 1.00 91.25 82 LEU A N 1
ATOM 619 C CA . LEU A 1 82 ? -20.712 0.450 22.661 1.00 91.25 82 LEU A CA 1
ATOM 620 C C . LEU A 1 82 ? -21.110 0.682 24.127 1.00 91.25 82 LEU A C 1
ATOM 622 O O . LEU A 1 82 ? -21.871 -0.111 24.683 1.00 91.25 82 LEU A O 1
ATOM 626 N N . ILE A 1 83 ? -20.618 1.757 24.755 1.00 92.44 83 ILE A N 1
ATOM 627 C CA . ILE A 1 83 ? -20.986 2.128 26.129 1.00 92.44 83 ILE A CA 1
ATOM 628 C C . ILE A 1 83 ? -22.480 2.446 26.209 1.00 92.44 83 ILE A C 1
ATOM 630 O O . ILE A 1 83 ? -23.155 1.937 27.102 1.00 92.44 83 ILE A O 1
ATOM 634 N N . LEU A 1 84 ? -23.006 3.248 25.279 1.00 91.00 84 LEU A N 1
ATOM 635 C CA . LEU A 1 84 ? -24.433 3.575 25.234 1.00 91.00 84 LEU A CA 1
ATOM 636 C C . LEU A 1 84 ? -25.283 2.309 25.070 1.00 91.00 84 LEU A C 1
ATOM 638 O O . LEU A 1 84 ? -26.180 2.075 25.877 1.00 91.00 84 LEU A O 1
ATOM 642 N N . ALA A 1 85 ? -24.938 1.439 24.117 1.00 91.31 85 ALA A N 1
ATOM 643 C CA . ALA A 1 85 ? -25.654 0.183 23.894 1.00 91.31 85 ALA A CA 1
ATOM 644 C C . ALA A 1 85 ? -25.635 -0.753 25.119 1.00 91.31 85 ALA A C 1
ATOM 646 O O . ALA A 1 85 ? -26.604 -1.467 25.366 1.00 91.31 85 ALA A O 1
ATOM 647 N N . ALA A 1 86 ? -24.548 -0.759 25.897 1.00 89.50 86 ALA A N 1
ATOM 648 C CA . ALA A 1 86 ? -24.435 -1.569 27.109 1.00 89.50 86 ALA A CA 1
ATOM 649 C C . ALA A 1 86 ? -25.209 -0.995 28.312 1.00 89.50 86 ALA A C 1
ATOM 651 O O . ALA A 1 86 ? -25.570 -1.750 29.213 1.00 89.50 86 ALA A O 1
ATOM 652 N N . LEU A 1 87 ? -25.438 0.323 28.348 1.00 88.50 87 LEU A N 1
ATOM 653 C CA . LEU A 1 87 ? -26.184 1.009 29.411 1.00 88.50 87 LEU A CA 1
ATOM 654 C C . LEU A 1 87 ? -27.695 1.079 29.142 1.00 88.50 87 LEU A C 1
ATOM 656 O O . LEU A 1 87 ? -28.459 1.311 30.075 1.00 88.50 87 LEU A O 1
ATOM 660 N N . GLU A 1 88 ? -28.130 0.871 27.898 1.00 76.44 88 GLU A N 1
ATOM 661 C CA . GLU A 1 88 ? -29.546 0.768 27.507 1.00 76.44 88 GLU A CA 1
ATOM 662 C C . GLU A 1 88 ? -30.169 -0.625 27.778 1.00 76.44 88 GLU A C 1
ATOM 664 O O . GLU A 1 88 ? -31.259 -0.920 27.282 1.00 76.44 88 GLU A O 1
ATOM 669 N N . VAL A 1 89 ? -29.505 -1.470 28.585 1.00 56.62 89 VAL A N 1
ATOM 670 C CA . VAL A 1 89 ? -29.984 -2.795 29.039 1.00 56.62 89 VAL A CA 1
ATOM 671 C C . VAL A 1 89 ? -30.626 -2.727 30.423 1.00 56.62 89 VAL A C 1
ATOM 673 O O . VAL A 1 89 ? -30.004 -2.149 31.343 1.00 56.62 89 VAL A O 1
#

Secondary structure (DSSP, 8-state):
-EEEEETTS-EEEEESS-EEEEE-TTS-EEE--TTT-SEEEETTEEEEETT---STTPPEEEEEE--HHHHHHHHHHHHHHHHHHHH--

Solvent-accessible surface area (backbone atoms only — not comparable to full-atom values): 5192 Å² total; per-residue (Å²): 74,31,38,37,26,34,82,91,66,52,70,79,48,75,40,83,70,82,46,26,22,28,74,42,98,87,72,44,83,39,84,38,52,81,90,68,33,44,21,37,48,56,98,88,40,67,28,13,27,82,97,40,76,85,50,80,95,39,58,45,33,47,82,40,81,46,56,71,68,60,53,54,51,55,53,50,51,55,50,53,52,50,52,52,63,65,65,76,108

Foldseek 3Di:
DKWKAFPVGRTPDDDPDWQFWDQDPVRDIDGDDPVPGQWTADPNDTAGEPPHPPDDPHTYIDIDDDDPVVVVVVVVVVVVVVVVVVVVD

Radius of gyration: 17.65 Å; Cα contacts (8 Å, |Δi|>4): 135; chains: 1; bounding box: 48×28×46 Å

Sequence (89 aa):
MYRIIKIDGTELGITDSVTYIKISESGSYVNATEEDAIGVAFNSEPYNLIGHEDIEGADTVVVSKTDGGSMVYEQQNLVDELILAALEV

pLDDT: mean 93.99, std 5.91, range [56.62, 98.56]

Mean predicted aligned error: 5.33 Å